Protein AF-A0A520BBQ6-F1 (afdb_monomer_lite)

Foldseek 3Di:
DVVCVVVVNPVVVVVVCVLLVQLVVLCVPACDPLLVLLLLCLLLNDVDSDDDPPPDDRDPVSSVSNVVSCVSVVDVSNPPND

pLDDT: mean 98.01, std 2.57, range [76.19, 98.88]

Structure (mmCIF, N/CA/C/O backbone):
data_AF-A0A520BBQ6-F1
#
_entry.id   AF-A0A520BBQ6-F1
#
loop_
_atom_site.group_PDB
_atom_site.id
_atom_site.type_symbol
_atom_site.label_atom_id
_atom_site.label_alt_id
_atom_site.label_comp_id
_atom_site.label_asym_id
_atom_site.label_entity_id
_atom_site.label_seq_id
_atom_site.pdbx_PDB_ins_code
_atom_site.Cartn_x
_atom_site.Cartn_y
_atom_site.Cartn_z
_atom_site.occupancy
_atom_site.B_iso_or_equiv
_atom_site.auth_seq_id
_atom_site.auth_comp_id
_atom_site.auth_asym_id
_atom_site.auth_atom_id
_atom_site.pdbx_PDB_model_num
ATOM 1 N N . ILE A 1 1 ? -10.879 1.253 9.522 1.00 98.19 1 ILE A N 1
ATOM 2 C CA . ILE A 1 1 ? -10.396 2.554 10.057 1.00 98.19 1 ILE A CA 1
ATOM 3 C C . ILE A 1 1 ? -11.494 3.608 9.936 1.00 98.19 1 ILE A C 1
ATOM 5 O O . ILE A 1 1 ? -12.105 3.921 10.947 1.00 98.19 1 ILE A O 1
ATOM 9 N N . PHE A 1 2 ? -11.809 4.093 8.726 1.00 98.25 2 PHE A N 1
ATOM 10 C CA . PHE A 1 2 ? -12.822 5.144 8.547 1.00 98.25 2 PHE A CA 1
ATOM 11 C C . PHE A 1 2 ? -14.236 4.726 8.961 1.00 98.25 2 PHE A C 1
ATOM 13 O O . PHE A 1 2 ? -14.929 5.538 9.559 1.00 98.25 2 PHE A O 1
ATOM 20 N N . ASP A 1 3 ? -14.658 3.481 8.731 1.00 98.38 3 ASP A N 1
ATOM 21 C CA . ASP A 1 3 ? -15.997 3.050 9.166 1.00 98.38 3 ASP A CA 1
ATOM 22 C C . ASP A 1 3 ? -16.157 3.108 10.692 1.00 98.38 3 ASP A C 1
ATOM 24 O O . ASP A 1 3 ? -17.187 3.549 11.188 1.00 98.38 3 ASP A O 1
ATOM 28 N N . ALA A 1 4 ? -15.128 2.700 11.445 1.00 98.44 4 ALA A N 1
ATOM 29 C CA . ALA A 1 4 ? -15.116 2.792 12.906 1.00 98.44 4 ALA A CA 1
ATOM 30 C C . ALA A 1 4 ? -15.143 4.256 13.368 1.00 98.44 4 ALA A C 1
ATOM 32 O O . ALA A 1 4 ? -15.968 4.624 14.200 1.00 98.44 4 ALA A O 1
ATOM 33 N N . PHE A 1 5 ? -14.333 5.110 12.735 1.00 98.31 5 PHE A N 1
ATOM 34 C CA . PHE A 1 5 ? -14.329 6.548 12.998 1.00 98.31 5 PHE A CA 1
ATOM 35 C C . PHE A 1 5 ? -15.710 7.192 12.784 1.00 98.31 5 PHE A C 1
ATOM 37 O O . PHE A 1 5 ? -16.190 7.897 13.666 1.00 98.31 5 PHE A O 1
ATOM 44 N N . HIS A 1 6 ? -16.388 6.913 11.663 1.00 98.44 6 HIS A N 1
ATOM 45 C CA . HIS A 1 6 ? -17.719 7.472 11.379 1.00 98.44 6 HIS A CA 1
ATOM 46 C C . HIS A 1 6 ? -18.813 6.946 12.317 1.00 98.44 6 HIS A C 1
ATOM 48 O O . HIS A 1 6 ? -19.811 7.631 12.525 1.00 98.44 6 HIS A O 1
ATOM 54 N N . ARG A 1 7 ? -18.631 5.761 12.911 1.00 98.44 7 ARG A N 1
ATOM 55 C CA . ARG A 1 7 ? -19.509 5.246 13.975 1.00 98.44 7 ARG A CA 1
ATOM 56 C C . ARG A 1 7 ? -19.199 5.830 15.361 1.00 98.44 7 ARG A C 1
ATOM 58 O O . ARG A 1 7 ? -19.894 5.494 16.312 1.00 98.44 7 ARG A O 1
ATOM 65 N N . GLY A 1 8 ? -18.174 6.676 15.491 1.00 98.50 8 GLY A N 1
ATOM 66 C CA . GLY A 1 8 ? -17.712 7.217 16.774 1.00 98.50 8 GLY A CA 1
ATOM 67 C C . GLY A 1 8 ? -16.854 6.247 17.596 1.00 98.50 8 GLY A C 1
ATOM 68 O O . GLY A 1 8 ? -16.515 6.552 18.737 1.00 98.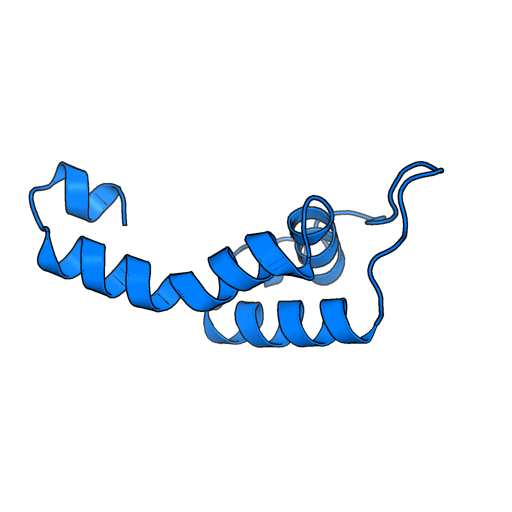50 8 GLY A O 1
ATOM 69 N N . ASP A 1 9 ? -16.472 5.099 17.033 1.00 98.56 9 ASP A N 1
ATOM 70 C CA . ASP A 1 9 ? -15.653 4.086 17.700 1.00 98.56 9 ASP A CA 1
ATOM 71 C C . ASP A 1 9 ? -14.159 4.376 17.490 1.00 98.56 9 ASP A C 1
ATOM 73 O O . ASP A 1 9 ? -13.517 3.922 16.534 1.00 98.56 9 ASP A O 1
ATOM 77 N N . ARG A 1 10 ? -13.614 5.214 18.376 1.00 98.38 10 ARG A N 1
ATOM 78 C CA . ARG A 1 10 ? -12.216 5.655 18.317 1.00 98.38 10 ARG A CA 1
ATOM 79 C C . ARG A 1 10 ? -11.231 4.509 18.556 1.00 98.38 10 ARG A C 1
ATOM 81 O O . ARG A 1 10 ? -10.210 4.463 17.871 1.00 98.38 10 ARG A O 1
ATOM 88 N N . GLU A 1 11 ? -11.511 3.621 19.504 1.00 98.69 11 GLU A N 1
ATOM 89 C CA . GLU A 1 11 ? -10.573 2.560 19.890 1.00 98.69 11 GLU A CA 1
ATOM 90 C C . GLU A 1 11 ? -10.407 1.543 18.761 1.00 98.69 11 GLU A C 1
ATOM 92 O O . GLU A 1 11 ? -9.279 1.219 18.382 1.00 98.69 11 GLU A O 1
ATOM 97 N N . GLU A 1 12 ? -11.505 1.141 18.116 1.00 98.75 12 GLU A N 1
ATOM 98 C CA . GLU A 1 12 ? -11.433 0.267 16.945 1.00 98.75 12 GLU A CA 1
ATOM 99 C C . GLU A 1 12 ? -10.731 0.957 15.765 1.00 98.75 12 GLU A C 1
ATOM 101 O O . GLU A 1 12 ? -9.945 0.339 15.040 1.00 98.75 12 GLU A O 1
ATOM 106 N N . ALA A 1 13 ? -10.947 2.263 15.566 1.00 98.81 13 ALA A N 1
ATOM 107 C CA . ALA A 1 13 ? -10.232 3.007 14.531 1.00 98.81 13 ALA A CA 1
ATOM 108 C C . ALA A 1 13 ? -8.708 2.999 14.761 1.00 98.81 13 ALA A C 1
ATOM 110 O O . ALA A 1 13 ? -7.959 2.776 13.803 1.00 98.81 13 ALA A O 1
ATOM 111 N N . VAL A 1 14 ? -8.255 3.195 16.006 1.00 98.75 14 VAL A N 1
ATOM 112 C CA . VAL A 1 14 ? -6.834 3.141 16.392 1.00 98.75 14 VAL A CA 1
ATOM 113 C C . VAL A 1 14 ? -6.273 1.730 16.225 1.00 98.75 14 VAL A C 1
ATOM 115 O O . VAL A 1 14 ? -5.199 1.580 15.640 1.00 98.75 14 VAL A O 1
ATOM 118 N N . ALA A 1 15 ? -7.002 0.698 16.657 1.00 98.75 15 ALA A N 1
ATOM 119 C CA . ALA A 1 15 ? -6.585 -0.695 16.511 1.00 98.75 15 ALA A CA 1
ATOM 120 C C . ALA A 1 15 ? -6.400 -1.082 15.034 1.00 98.75 15 ALA A C 1
ATOM 122 O O . ALA A 1 15 ? -5.351 -1.607 14.647 1.00 98.75 15 ALA A O 1
ATOM 123 N N . GLN A 1 16 ? -7.369 -0.749 14.174 1.00 98.69 16 GLN A N 1
ATOM 124 C CA . GLN A 1 16 ? -7.246 -0.997 12.737 1.00 98.69 16 GLN A CA 1
ATOM 125 C C . GLN A 1 16 ? -6.120 -0.171 12.115 1.00 98.69 16 GLN A C 1
ATOM 127 O O . GLN A 1 16 ? -5.375 -0.690 11.289 1.00 98.69 16 GLN A O 1
ATOM 132 N N . TYR A 1 17 ? -5.952 1.094 12.503 1.00 98.75 17 TYR A N 1
ATOM 133 C CA . TYR A 1 17 ? -4.848 1.898 11.986 1.00 98.75 17 TYR A CA 1
ATOM 134 C C . TYR A 1 17 ? -3.502 1.272 12.353 1.00 98.75 17 TYR A C 1
ATOM 136 O O . TYR A 1 17 ? -2.688 1.053 11.463 1.00 98.75 17 TYR A O 1
ATOM 144 N N . GLY A 1 18 ? -3.307 0.881 13.615 1.00 98.62 18 GLY A N 1
ATOM 145 C CA . GLY A 1 18 ? -2.099 0.191 14.069 1.00 98.62 18 GLY A CA 1
ATOM 146 C C . GLY A 1 18 ? -1.823 -1.103 13.300 1.00 98.62 18 GLY A C 1
ATOM 147 O O . GLY A 1 18 ? -0.682 -1.352 12.917 1.00 98.62 18 GLY A O 1
ATOM 148 N N . ARG A 1 19 ? -2.867 -1.884 12.992 1.00 98.38 19 ARG A N 1
ATOM 149 C CA . ARG A 1 19 ? -2.753 -3.096 12.166 1.00 98.38 19 ARG A CA 1
ATOM 150 C C . ARG A 1 19 ? -2.230 -2.796 10.756 1.00 98.38 19 ARG A C 1
ATOM 152 O O . ARG A 1 19 ? -1.353 -3.507 10.278 1.00 98.38 19 ARG A O 1
ATOM 159 N N . TRP A 1 20 ? -2.762 -1.774 10.086 1.00 98.69 20 TRP A N 1
ATOM 160 C CA . TRP A 1 20 ? -2.403 -1.439 8.698 1.00 98.69 20 TRP A CA 1
ATOM 161 C C . TRP A 1 20 ? -1.153 -0.558 8.574 1.00 98.69 20 TRP A C 1
ATOM 163 O O . TRP A 1 20 ? -0.540 -0.503 7.505 1.00 98.69 20 TRP A O 1
ATOM 173 N N . LEU A 1 21 ? -0.755 0.113 9.657 1.00 98.56 21 LEU A N 1
ATOM 174 C CA . LEU A 1 2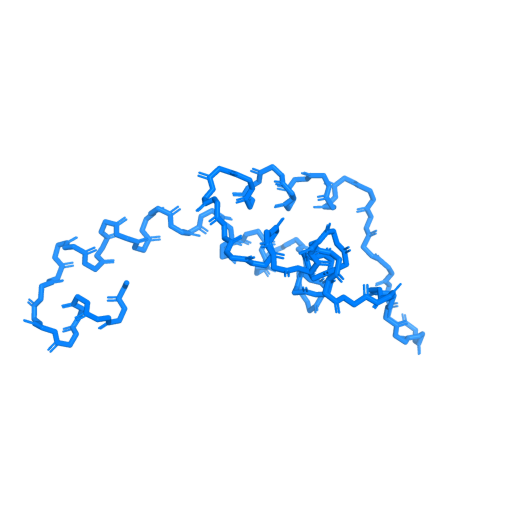1 ? 0.323 1.095 9.670 1.00 98.56 21 LEU A CA 1
ATOM 175 C C . LEU A 1 21 ? 1.656 0.580 9.106 1.00 98.56 21 LEU A C 1
ATOM 177 O O . LEU A 1 21 ? 2.295 1.346 8.390 1.00 98.56 21 LEU A O 1
ATOM 181 N N . PRO A 1 22 ? 2.093 -0.674 9.337 1.00 98.38 22 PRO A N 1
ATOM 182 C CA . PRO A 1 22 ? 3.327 -1.168 8.735 1.00 98.38 22 PRO A CA 1
ATOM 183 C C . PRO A 1 22 ? 3.304 -1.133 7.204 1.00 98.38 22 PRO A C 1
ATOM 185 O O . PRO A 1 22 ? 4.264 -0.660 6.604 1.00 98.38 22 PRO A O 1
ATOM 188 N N . LEU A 1 23 ? 2.203 -1.558 6.571 1.00 98.75 23 LEU A N 1
ATOM 189 C CA . LEU A 1 23 ? 2.065 -1.527 5.111 1.00 98.75 23 LEU A CA 1
ATOM 190 C C . LEU A 1 23 ? 1.948 -0.087 4.594 1.00 98.75 23 LEU A C 1
ATOM 192 O O . LEU A 1 23 ? 2.628 0.269 3.634 1.00 98.75 23 LEU A O 1
ATOM 196 N N . ILE A 1 24 ? 1.162 0.754 5.276 1.00 98.81 24 ILE A N 1
ATOM 197 C CA . ILE A 1 24 ? 1.023 2.186 4.956 1.00 98.81 24 ILE A CA 1
ATOM 198 C C . ILE A 1 24 ? 2.386 2.892 5.024 1.00 98.81 24 ILE A C 1
ATOM 200 O O . ILE A 1 24 ? 2.753 3.659 4.136 1.00 98.81 24 ILE A O 1
ATOM 204 N N . ASN A 1 25 ? 3.171 2.629 6.070 1.00 98.69 25 ASN A N 1
ATOM 205 C CA . ASN A 1 25 ? 4.489 3.227 6.242 1.00 98.69 25 ASN A CA 1
ATOM 206 C C . ASN A 1 25 ? 5.501 2.677 5.228 1.00 98.69 25 ASN A C 1
ATOM 208 O O . ASN A 1 25 ? 6.362 3.423 4.762 1.00 98.69 25 ASN A O 1
ATOM 212 N N . TYR A 1 26 ? 5.399 1.397 4.862 1.00 98.75 26 TYR A N 1
ATOM 213 C CA . TYR A 1 26 ? 6.258 0.805 3.841 1.00 98.75 26 TYR A CA 1
ATOM 214 C C . TYR A 1 26 ? 6.020 1.446 2.470 1.00 98.75 26 TYR A C 1
ATOM 216 O O . TYR A 1 26 ? 6.978 1.817 1.794 1.00 98.75 26 TYR A O 1
ATOM 224 N N . GLU A 1 27 ? 4.758 1.666 2.096 1.00 98.75 27 GLU A N 1
ATOM 225 C CA . GLU A 1 27 ? 4.405 2.478 0.930 1.00 98.75 27 GLU A CA 1
ATOM 226 C C . GLU A 1 27 ? 4.984 3.893 1.053 1.00 98.75 27 GLU A C 1
ATOM 228 O O . GLU A 1 27 ? 5.677 4.357 0.153 1.00 98.75 27 GLU A O 1
ATOM 233 N N . ASN A 1 28 ? 4.773 4.567 2.185 1.00 98.69 28 ASN A N 1
ATOM 234 C CA . ASN A 1 28 ? 5.198 5.955 2.368 1.00 98.69 28 ASN A CA 1
ATOM 235 C C . ASN A 1 28 ? 6.721 6.159 2.299 1.00 98.69 28 ASN A C 1
ATOM 237 O O . ASN A 1 28 ? 7.173 7.191 1.806 1.00 98.69 28 ASN A O 1
ATOM 241 N N . ARG A 1 29 ? 7.509 5.216 2.829 1.00 98.44 29 ARG A N 1
ATOM 242 C CA . ARG A 1 29 ? 8.957 5.392 3.030 1.00 98.44 29 ARG A CA 1
ATOM 243 C C . ARG A 1 29 ? 9.837 4.585 2.086 1.00 98.44 29 ARG A C 1
ATOM 245 O O . ARG A 1 29 ? 10.992 4.960 1.932 1.00 98.44 29 ARG A O 1
ATOM 252 N N . GLN A 1 30 ? 9.326 3.501 1.501 1.00 98.31 30 GLN A N 1
ATOM 253 C CA . GLN A 1 30 ? 10.119 2.576 0.683 1.00 98.31 30 GLN A CA 1
ATOM 254 C C . GLN A 1 30 ? 9.522 2.398 -0.717 1.00 98.31 30 GLN A C 1
ATOM 256 O O . GLN A 1 30 ? 10.183 2.674 -1.712 1.00 98.31 30 GLN A O 1
ATOM 261 N N . GLY A 1 31 ? 8.268 1.943 -0.806 1.00 96.88 31 GLY A N 1
ATOM 262 C CA . GLY A 1 31 ? 7.663 1.539 -2.080 1.00 96.88 31 GLY A CA 1
ATOM 263 C C . GLY A 1 31 ? 7.156 2.698 -2.946 1.00 96.88 31 GLY A C 1
ATOM 264 O O . GLY A 1 31 ? 7.096 2.582 -4.174 1.00 96.88 31 GLY A O 1
ATOM 265 N N . GLY A 1 32 ? 6.788 3.820 -2.323 1.00 97.69 32 GLY A N 1
ATOM 266 C CA . GLY A 1 32 ? 6.288 5.023 -2.980 1.00 97.69 32 GLY A CA 1
ATOM 267 C C . GLY A 1 32 ? 5.144 4.744 -3.958 1.00 97.69 32 GLY A C 1
ATOM 268 O O . GLY A 1 32 ? 4.335 3.834 -3.765 1.00 97.69 32 GLY A O 1
ATOM 269 N N . ILE A 1 33 ? 5.122 5.501 -5.058 1.00 98.00 33 ILE A N 1
ATOM 270 C CA . ILE A 1 33 ? 4.079 5.428 -6.097 1.00 98.00 33 ILE A CA 1
ATOM 271 C C . ILE A 1 33 ? 3.997 4.067 -6.808 1.00 98.00 33 ILE A C 1
ATOM 273 O O . ILE A 1 33 ? 2.990 3.767 -7.449 1.00 98.00 33 ILE A O 1
ATOM 277 N N . LEU A 1 34 ? 5.046 3.241 -6.725 1.00 98.69 34 LEU A N 1
ATOM 278 C CA . LEU A 1 34 ? 5.076 1.921 -7.358 1.00 98.69 34 LEU A CA 1
ATOM 279 C C . LEU A 1 34 ? 4.432 0.829 -6.499 1.00 98.69 34 LEU A C 1
ATOM 281 O O . LEU A 1 34 ? 4.127 -0.237 -7.030 1.00 98.69 34 LEU A O 1
ATOM 285 N N . THR A 1 35 ? 4.161 1.094 -5.218 1.00 98.88 35 THR A N 1
ATOM 286 C CA . THR A 1 35 ? 3.560 0.138 -4.272 1.00 98.88 35 THR A CA 1
ATOM 287 C C . THR A 1 35 ? 2.273 -0.478 -4.811 1.00 98.88 35 THR A C 1
ATOM 289 O O . THR A 1 35 ? 2.173 -1.699 -4.933 1.00 98.88 35 THR A O 1
ATOM 292 N N . ALA A 1 36 ? 1.305 0.358 -5.196 1.00 98.81 36 ALA A N 1
ATOM 293 C CA . ALA A 1 36 ? 0.018 -0.117 -5.694 1.00 98.81 36 ALA A CA 1
ATOM 294 C C . ALA A 1 36 ? 0.181 -1.016 -6.929 1.00 98.81 36 ALA A C 1
ATOM 296 O O . ALA A 1 36 ? -0.403 -2.096 -6.994 1.00 98.81 36 ALA A O 1
ATOM 297 N N . LYS A 1 37 ? 1.028 -0.612 -7.884 1.00 98.81 37 LYS A N 1
ATOM 298 C CA . LYS A 1 37 ? 1.269 -1.383 -9.109 1.00 98.81 37 LYS A CA 1
ATOM 299 C C . LYS A 1 37 ? 1.966 -2.711 -8.822 1.00 98.81 37 LYS A C 1
ATOM 301 O O . LYS A 1 37 ? 1.567 -3.723 -9.389 1.00 98.81 37 LYS A O 1
ATOM 306 N N . ALA A 1 38 ? 2.956 -2.722 -7.930 1.00 98.75 38 ALA A N 1
ATOM 307 C CA . ALA A 1 38 ? 3.653 -3.940 -7.531 1.00 98.75 38 ALA A CA 1
ATOM 308 C C . ALA A 1 38 ? 2.689 -4.961 -6.903 1.00 98.75 38 ALA A C 1
ATOM 310 O O . ALA A 1 38 ? 2.707 -6.131 -7.283 1.00 98.75 38 ALA A O 1
ATOM 311 N N . LEU A 1 39 ? 1.790 -4.512 -6.017 1.00 98.81 39 LEU A N 1
ATOM 312 C CA . LEU A 1 39 ? 0.759 -5.367 -5.417 1.00 98.81 39 LEU A CA 1
ATOM 313 C C . LEU A 1 39 ? -0.271 -5.852 -6.444 1.00 98.81 39 LEU A C 1
ATOM 315 O O . LEU A 1 39 ? -0.632 -7.026 -6.447 1.00 98.81 39 LEU A O 1
ATOM 319 N N . MET A 1 40 ? -0.726 -4.972 -7.338 1.00 98.81 40 MET A N 1
ATOM 320 C CA . MET A 1 40 ? -1.649 -5.337 -8.417 1.00 98.81 40 MET A CA 1
ATOM 321 C C . MET A 1 40 ? -1.033 -6.358 -9.378 1.00 98.81 40 MET A C 1
ATOM 323 O O . MET A 1 40 ? -1.721 -7.277 -9.816 1.00 98.81 40 MET A O 1
ATOM 327 N N . LYS A 1 41 ? 0.257 -6.221 -9.701 1.00 98.56 41 LYS A N 1
ATOM 328 C CA . LYS A 1 41 ? 0.975 -7.161 -10.566 1.00 98.56 41 LYS A CA 1
ATOM 329 C C . LYS A 1 41 ? 1.128 -8.525 -9.898 1.00 98.56 41 LYS A C 1
ATOM 331 O O . LYS A 1 41 ? 0.814 -9.530 -10.529 1.00 98.56 41 LYS A O 1
ATOM 336 N N . GLU A 1 42 ? 1.551 -8.559 -8.634 1.00 98.44 42 GLU A N 1
ATOM 337 C CA . GLU A 1 42 ? 1.623 -9.795 -7.837 1.00 98.44 42 GLU A CA 1
ATOM 338 C C . GLU A 1 42 ? 0.252 -10.487 -7.746 1.00 98.44 42 GLU A C 1
ATOM 340 O O . GLU A 1 42 ? 0.142 -11.708 -7.845 1.00 98.44 42 GLU A O 1
ATOM 345 N N . GLY A 1 43 ? -0.811 -9.696 -7.597 1.00 98.31 43 GLY A N 1
ATOM 346 C CA . GLY A 1 43 ? -2.190 -10.162 -7.514 1.00 98.31 43 GLY A CA 1
ATOM 347 C C . GLY A 1 43 ? -2.838 -10.588 -8.833 1.00 98.31 43 GLY A C 1
ATOM 348 O O . GLY A 1 43 ? -4.008 -10.966 -8.826 1.00 98.31 43 GLY A O 1
ATOM 349 N N . GLY A 1 44 ? -2.128 -10.492 -9.962 1.00 98.38 44 GLY A N 1
ATOM 350 C CA . GLY A 1 44 ? -2.666 -10.806 -11.292 1.00 98.38 44 GLY A CA 1
ATOM 351 C C . GLY A 1 44 ? -3.642 -9.765 -11.856 1.00 98.38 44 GLY A C 1
ATOM 352 O O . GLY A 1 44 ? -4.227 -9.985 -12.908 1.00 98.38 44 GLY A O 1
ATOM 353 N N . VAL A 1 45 ? -3.814 -8.620 -11.192 1.00 98.62 45 VAL A N 1
ATOM 354 C CA . VAL A 1 45 ? -4.751 -7.553 -11.590 1.00 98.62 45 VAL A CA 1
ATOM 355 C C . VAL A 1 45 ? -4.269 -6.815 -12.841 1.00 98.62 45 VAL A C 1
ATOM 357 O O . VAL A 1 45 ? -5.069 -6.415 -13.683 1.00 98.62 45 VAL A O 1
ATOM 360 N N . ILE A 1 46 ? -2.954 -6.608 -12.965 1.00 98.62 46 ILE A N 1
ATOM 361 C CA . ILE A 1 46 ? -2.345 -5.884 -14.088 1.00 98.62 46 ILE A CA 1
ATOM 362 C C . ILE A 1 46 ? -1.160 -6.647 -14.676 1.00 98.62 46 ILE A C 1
ATOM 364 O O . ILE A 1 46 ? -0.452 -7.383 -13.990 1.00 98.62 46 ILE A O 1
ATOM 368 N N . ALA A 1 47 ? -0.887 -6.407 -15.958 1.00 98.44 47 ALA A N 1
ATOM 369 C CA . ALA A 1 47 ? 0.207 -7.061 -16.668 1.00 98.44 47 ALA A CA 1
ATOM 370 C C . ALA A 1 47 ? 1.595 -6.452 -16.388 1.00 98.44 47 ALA A C 1
ATOM 372 O O . ALA A 1 47 ? 2.592 -7.152 -16.558 1.00 98.44 47 ALA A O 1
ATOM 373 N N . CYS A 1 48 ? 1.694 -5.190 -15.958 1.00 98.25 48 CYS A N 1
ATOM 374 C CA . CYS A 1 48 ? 2.973 -4.485 -15.821 1.00 98.25 48 CYS A CA 1
ATOM 375 C C . CYS A 1 48 ? 2.951 -3.459 -14.682 1.00 98.25 48 CYS A C 1
ATOM 377 O O . CYS A 1 48 ? 2.044 -2.629 -14.602 1.00 98.25 48 CYS A O 1
ATOM 379 N N . ASP A 1 49 ? 3.985 -3.469 -13.841 1.00 98.38 49 ASP A N 1
ATOM 380 C CA . ASP A 1 49 ? 4.173 -2.505 -12.759 1.00 98.38 49 ASP A CA 1
ATOM 381 C C . ASP A 1 49 ? 5.298 -1.487 -12.996 1.00 98.38 49 ASP A C 1
ATOM 383 O O . ASP A 1 49 ? 5.380 -0.512 -12.249 1.00 98.38 49 ASP A O 1
ATOM 387 N N . ALA A 1 50 ? 6.047 -1.588 -14.096 1.00 98.25 50 ALA A N 1
ATOM 388 C CA . ALA A 1 50 ? 7.151 -0.683 -14.417 1.00 98.25 50 ALA A CA 1
ATOM 389 C C . ALA A 1 50 ? 6.726 0.804 -14.498 1.00 98.25 50 ALA A C 1
ATOM 391 O O . ALA A 1 50 ? 5.664 1.117 -15.058 1.00 98.25 50 ALA A O 1
ATOM 392 N N . PRO A 1 51 ? 7.512 1.743 -13.946 1.00 98.25 51 PRO A N 1
ATOM 393 C CA . PRO A 1 51 ? 7.297 3.174 -14.140 1.00 98.25 51 PRO A CA 1
ATOM 394 C C . PRO A 1 51 ? 7.564 3.605 -15.589 1.00 98.25 51 PRO A C 1
ATOM 396 O O . PRO A 1 51 ? 8.041 2.839 -16.422 1.00 98.25 51 PRO A O 1
ATOM 399 N N . ARG A 1 52 ? 7.299 4.882 -15.885 1.00 98.50 52 ARG A N 1
ATOM 400 C CA . ARG A 1 52 ? 7.872 5.537 -17.068 1.00 98.50 52 ARG A CA 1
ATOM 401 C C . ARG A 1 52 ? 9.227 6.151 -16.710 1.00 98.50 52 ARG A C 1
ATOM 403 O O . ARG A 1 52 ? 9.343 6.827 -15.689 1.00 98.50 52 ARG A O 1
ATOM 410 N N . HIS A 1 53 ? 10.220 5.968 -17.578 1.00 96.81 53 HIS A N 1
ATOM 411 C CA . HIS A 1 53 ? 11.521 6.634 -17.476 1.00 96.81 53 HIS A CA 1
ATOM 412 C C . HIS A 1 53 ? 11.354 8.171 -17.448 1.00 96.81 53 HIS A C 1
ATOM 414 O O . HIS A 1 53 ? 10.507 8.686 -18.187 1.00 96.81 53 HIS A O 1
ATOM 420 N N . PRO A 1 54 ? 12.134 8.919 -16.637 1.00 97.19 54 PRO A N 1
ATOM 421 C CA . PRO A 1 54 ? 13.317 8.497 -15.869 1.00 97.19 54 PRO A CA 1
ATOM 422 C C . PRO A 1 54 ? 13.041 8.026 -14.436 1.00 97.19 54 PRO A C 1
ATOM 424 O O . PRO A 1 54 ? 13.966 7.953 -13.632 1.00 97.19 54 PRO A O 1
ATOM 427 N N . PHE A 1 55 ? 11.789 7.735 -14.077 1.00 97.88 55 PHE A N 1
ATOM 428 C CA . PHE A 1 55 ? 11.490 7.309 -12.714 1.00 97.88 55 PHE A CA 1
ATOM 429 C C . PHE A 1 55 ? 12.093 5.914 -12.437 1.00 97.88 55 PHE A C 1
ATOM 431 O O . PHE A 1 55 ? 11.925 5.020 -13.272 1.00 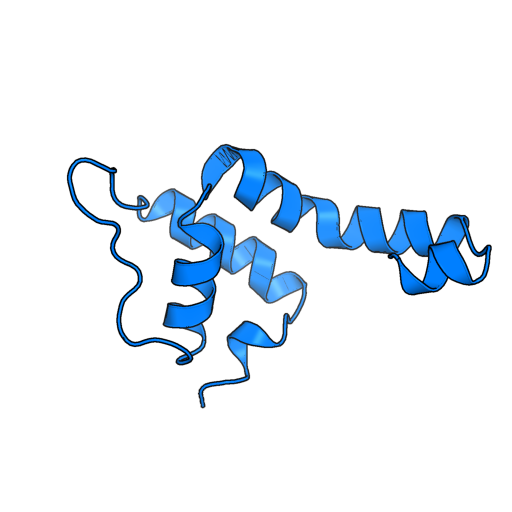97.88 55 PHE A O 1
ATOM 438 N N . PRO A 1 56 ? 12.793 5.715 -11.305 1.00 96.81 56 PRO A N 1
ATOM 439 C CA . PRO A 1 56 ? 13.502 4.471 -11.024 1.00 96.81 56 PRO A CA 1
ATOM 440 C C . PRO A 1 56 ? 12.543 3.309 -10.763 1.00 96.81 56 PRO A C 1
ATOM 442 O O . PRO A 1 56 ? 11.451 3.484 -10.220 1.00 96.81 56 PRO A O 1
ATOM 445 N N . GLU A 1 57 ? 12.977 2.106 -11.124 1.00 97.75 57 GLU A N 1
ATOM 446 C CA . GLU A 1 57 ? 12.264 0.877 -10.785 1.00 97.75 57 GLU A CA 1
ATOM 447 C C . GLU A 1 57 ? 12.344 0.571 -9.282 1.00 97.75 57 GLU A C 1
ATOM 449 O O . GLU A 1 57 ? 13.246 1.019 -8.572 1.00 97.75 57 GLU A O 1
ATOM 454 N N . MET A 1 58 ? 11.389 -0.221 -8.789 1.00 98.19 58 MET A N 1
ATOM 455 C CA . MET A 1 58 ? 11.416 -0.729 -7.418 1.00 98.19 58 MET A CA 1
ATOM 456 C C . MET A 1 58 ? 12.498 -1.803 -7.286 1.00 98.19 58 MET A C 1
ATOM 458 O O . MET A 1 58 ? 12.476 -2.786 -8.030 1.00 98.19 58 MET A O 1
ATOM 462 N N . THR A 1 59 ? 13.402 -1.655 -6.314 1.00 98.31 59 THR A N 1
ATOM 463 C CA . THR A 1 59 ? 14.449 -2.660 -6.083 1.00 98.31 59 THR A CA 1
ATOM 464 C C . THR A 1 59 ? 13.856 -3.984 -5.573 1.00 98.31 59 THR A C 1
ATOM 466 O O . THR A 1 59 ? 12.776 -3.988 -4.963 1.00 98.31 59 THR A O 1
ATOM 469 N N . PRO A 1 60 ? 14.543 -5.123 -5.785 1.00 98.38 60 PRO A N 1
ATOM 470 C CA . PRO A 1 60 ? 14.085 -6.423 -5.295 1.00 98.38 60 PRO A CA 1
ATOM 471 C C . PRO A 1 60 ? 13.850 -6.465 -3.778 1.00 98.38 60 PRO A C 1
ATOM 473 O O . PRO A 1 60 ? 12.887 -7.080 -3.323 1.00 98.38 60 PRO A O 1
ATOM 476 N N . GLU A 1 61 ? 14.681 -5.775 -2.996 1.00 98.50 61 GLU A N 1
ATOM 477 C CA . GLU A 1 61 ? 14.600 -5.738 -1.531 1.00 98.50 61 GLU A CA 1
ATOM 478 C C . GLU A 1 61 ? 13.348 -4.991 -1.065 1.00 98.50 61 GLU A C 1
ATOM 480 O O . GLU A 1 61 ? 12.622 -5.476 -0.193 1.00 98.50 61 GLU A O 1
ATOM 485 N N . VAL A 1 62 ? 13.054 -3.843 -1.691 1.00 98.56 62 VAL A N 1
ATOM 486 C CA . VAL A 1 62 ? 11.836 -3.072 -1.411 1.00 98.56 62 VAL A CA 1
ATOM 487 C C . VAL A 1 62 ? 10.598 -3.885 -1.785 1.00 98.56 62 VAL A C 1
ATOM 489 O O . VAL A 1 62 ? 9.635 -3.959 -1.022 1.00 98.56 62 VAL A O 1
ATOM 492 N N . ARG A 1 63 ? 10.621 -4.569 -2.932 1.00 98.62 63 ARG A N 1
ATOM 493 C CA . ARG A 1 63 ? 9.510 -5.436 -3.341 1.00 98.62 63 ARG A CA 1
ATOM 494 C C . ARG A 1 63 ? 9.279 -6.573 -2.348 1.00 98.62 63 ARG A C 1
ATOM 496 O O . ARG A 1 63 ? 8.135 -6.833 -1.982 1.00 98.62 63 ARG A O 1
ATOM 503 N N . ALA A 1 64 ? 10.339 -7.243 -1.905 1.00 98.62 64 ALA A N 1
ATOM 504 C CA . ALA A 1 64 ? 10.231 -8.352 -0.964 1.00 98.62 64 ALA A CA 1
ATOM 505 C C . ALA A 1 64 ? 9.615 -7.907 0.372 1.00 98.62 64 ALA A C 1
ATOM 507 O O . ALA A 1 64 ? 8.684 -8.552 0.858 1.00 98.62 64 ALA A O 1
ATOM 508 N N . GLY A 1 65 ? 10.070 -6.780 0.932 1.00 98.50 65 GLY A N 1
ATOM 509 C CA . GLY A 1 65 ? 9.508 -6.245 2.175 1.00 98.50 65 GLY A CA 1
ATOM 510 C C . GLY A 1 65 ? 8.063 -5.760 2.025 1.00 98.50 65 GLY A C 1
ATOM 511 O O . GLY A 1 65 ? 7.247 -5.998 2.917 1.00 98.50 65 GLY A O 1
ATOM 512 N N . LEU A 1 66 ? 7.711 -5.168 0.878 1.00 98.75 66 LEU A N 1
ATOM 513 C CA . LEU A 1 66 ? 6.329 -4.796 0.566 1.00 98.75 66 LEU A CA 1
ATOM 514 C C . LEU A 1 66 ? 5.407 -6.023 0.564 1.00 98.75 66 LEU A C 1
ATOM 516 O O . LEU A 1 66 ? 4.333 -5.997 1.168 1.00 98.75 66 LEU A O 1
ATOM 520 N N . LEU A 1 67 ? 5.824 -7.104 -0.101 1.00 98.56 67 LEU A N 1
ATOM 521 C CA . LEU A 1 67 ? 5.037 -8.333 -0.179 1.00 98.56 67 LEU A CA 1
ATOM 522 C C . LEU A 1 67 ? 4.929 -9.047 1.173 1.00 98.56 67 LEU A C 1
ATOM 524 O O . LEU A 1 67 ? 3.862 -9.582 1.474 1.00 98.56 67 LEU A O 1
ATOM 528 N N . ASP A 1 68 ? 5.977 -9.030 2.004 1.00 98.38 68 ASP A N 1
ATOM 529 C CA . ASP A 1 68 ? 5.902 -9.546 3.379 1.00 98.38 68 ASP A CA 1
ATOM 530 C C . ASP A 1 68 ? 4.864 -8.774 4.208 1.00 98.38 68 ASP A C 1
ATOM 532 O O . ASP A 1 68 ? 3.959 -9.378 4.791 1.00 98.38 68 ASP A O 1
ATOM 536 N N . ALA A 1 69 ? 4.932 -7.438 4.198 1.00 98.19 69 ALA A N 1
ATOM 537 C CA . ALA A 1 69 ? 3.986 -6.589 4.920 1.00 98.19 69 ALA A CA 1
ATOM 538 C C . ALA A 1 69 ? 2.542 -6.797 4.433 1.00 98.19 69 ALA A C 1
ATOM 540 O O . ALA A 1 69 ? 1.620 -6.897 5.2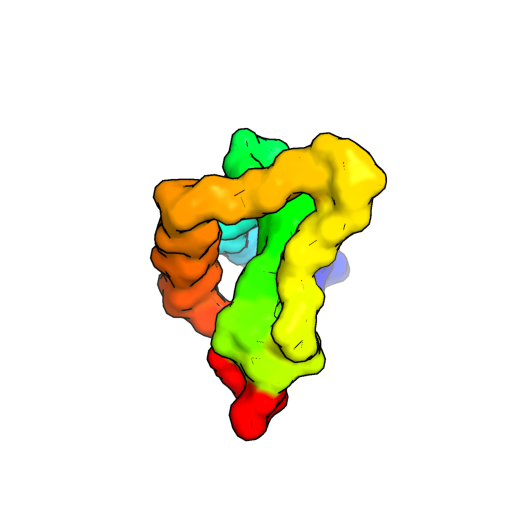44 1.00 98.19 69 ALA A O 1
ATOM 541 N N . ALA A 1 70 ? 2.341 -6.907 3.117 1.00 98.56 70 ALA A N 1
ATOM 542 C CA . ALA A 1 70 ? 1.022 -7.101 2.529 1.00 98.56 70 ALA A CA 1
ATOM 543 C C . ALA A 1 70 ? 0.428 -8.479 2.857 1.00 98.56 70 ALA A C 1
ATOM 545 O O . ALA A 1 70 ? -0.726 -8.557 3.271 1.00 98.56 70 ALA A O 1
ATOM 546 N N . ARG A 1 71 ? 1.193 -9.572 2.737 1.00 98.12 71 ARG A N 1
ATOM 547 C CA . ARG A 1 71 ? 0.679 -10.936 2.976 1.00 98.12 71 ARG A CA 1
ATOM 548 C C . ARG A 1 71 ? 0.191 -11.153 4.411 1.00 98.12 71 ARG A C 1
ATOM 550 O O . ARG A 1 71 ? -0.763 -11.896 4.609 1.00 98.12 71 ARG A O 1
ATOM 557 N N . ARG A 1 72 ? 0.764 -10.456 5.400 1.00 97.62 72 ARG A N 1
ATOM 558 C CA . ARG A 1 72 ? 0.296 -10.482 6.804 1.00 97.62 72 ARG A CA 1
ATOM 559 C C . ARG A 1 72 ? -1.104 -9.886 6.997 1.00 97.62 72 ARG A C 1
ATOM 561 O O . ARG A 1 72 ? -1.731 -10.123 8.027 1.00 97.62 72 ARG A O 1
ATOM 568 N N . LEU A 1 73 ? -1.581 -9.089 6.040 1.00 98.31 73 LEU A N 1
ATOM 569 C CA . LEU A 1 73 ? -2.855 -8.371 6.116 1.00 98.31 73 LEU A CA 1
ATOM 570 C C . LEU A 1 73 ? -3.957 -8.977 5.239 1.00 98.31 73 LEU A C 1
ATOM 572 O O . LEU A 1 73 ? -5.103 -8.556 5.378 1.00 98.31 73 LEU A O 1
ATOM 576 N N . ASP A 1 74 ? -3.623 -9.944 4.378 1.00 97.62 74 ASP A N 1
ATOM 577 C CA . ASP A 1 74 ? -4.531 -10.550 3.389 1.00 97.62 74 ASP A CA 1
ATOM 578 C C . ASP A 1 74 ? -5.384 -9.518 2.600 1.00 97.62 74 ASP A C 1
ATOM 580 O O . ASP A 1 74 ? -6.621 -9.570 2.592 1.00 97.62 74 ASP A O 1
ATOM 584 N N . PRO A 1 75 ? -4.763 -8.510 1.950 1.00 98.31 75 PRO A N 1
ATOM 585 C CA . PRO A 1 75 ? -5.501 -7.520 1.184 1.00 98.31 75 PRO A CA 1
ATOM 586 C C . PRO A 1 75 ? -6.097 -8.147 -0.080 1.00 98.31 75 PRO A C 1
ATOM 588 O O . PRO A 1 75 ? -5.455 -8.944 -0.766 1.00 98.31 75 PRO A O 1
ATOM 591 N N . LEU A 1 76 ? -7.300 -7.695 -0.450 1.00 98.56 76 LEU A N 1
ATOM 592 C CA . LEU A 1 76 ? -8.045 -8.183 -1.618 1.00 98.56 76 LEU A CA 1
ATOM 593 C C . LEU A 1 76 ? -7.198 -8.246 -2.898 1.00 98.56 76 LEU A C 1
ATOM 595 O O . LEU A 1 76 ? -7.330 -9.193 -3.666 1.00 98.56 76 LEU A O 1
ATOM 599 N N . VAL A 1 77 ? -6.317 -7.262 -3.111 1.00 98.62 77 VAL A N 1
ATOM 600 C CA . VAL A 1 77 ? -5.481 -7.159 -4.314 1.00 98.62 77 VAL A CA 1
ATOM 601 C C . VAL A 1 77 ? -4.680 -8.435 -4.600 1.00 98.62 77 VAL A C 1
ATOM 603 O O . VAL A 1 77 ? -4.514 -8.771 -5.763 1.00 98.62 77 VAL A O 1
ATOM 606 N N . LEU A 1 78 ? -4.259 -9.194 -3.579 1.00 98.38 78 LEU A N 1
ATOM 607 C CA . LEU A 1 78 ? -3.458 -10.418 -3.748 1.00 98.38 78 LEU A CA 1
ATOM 608 C C . LEU A 1 78 ? -4.286 -11.671 -4.089 1.00 98.38 78 LEU A C 1
ATOM 610 O O . LEU A 1 78 ? -3.720 -12.733 -4.348 1.00 98.38 78 LEU A O 1
ATOM 614 N N . ARG A 1 79 ? -5.616 -11.555 -4.097 1.00 97.31 79 ARG A N 1
ATOM 615 C CA . ARG A 1 79 ? -6.564 -12.654 -4.339 1.00 97.31 79 ARG A CA 1
ATOM 616 C C . ARG A 1 79 ? -7.700 -12.266 -5.290 1.00 97.31 79 ARG A C 1
ATOM 618 O O . ARG A 1 79 ? -8.774 -12.854 -5.221 1.00 97.31 79 ARG A O 1
ATOM 625 N N . TRP A 1 80 ? -7.482 -11.249 -6.127 1.00 97.44 80 TRP A N 1
ATOM 626 C CA . TRP A 1 80 ? -8.509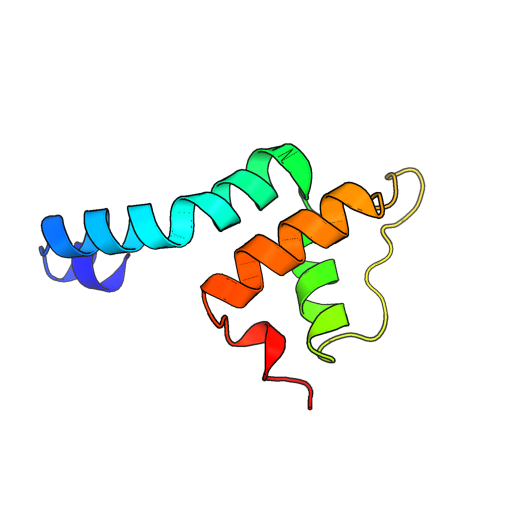 -10.717 -7.029 1.00 97.44 80 TRP A CA 1
ATOM 627 C C . TRP A 1 80 ? -8.337 -11.145 -8.487 1.00 97.44 80 TRP A C 1
ATOM 629 O O . TRP A 1 80 ? -9.313 -11.528 -9.114 1.00 97.44 80 TRP A O 1
ATOM 639 N N . GLY A 1 81 ? -7.122 -11.068 -9.040 1.00 91.69 81 GLY A N 1
ATOM 640 C CA . GLY A 1 81 ? -6.874 -11.290 -10.472 1.00 91.69 81 GLY A CA 1
ATOM 641 C C . GLY A 1 81 ? -6.622 -12.746 -10.871 1.00 91.69 81 GLY A C 1
ATOM 642 O O . GLY A 1 81 ? -6.086 -12.983 -11.950 1.00 91.69 81 GLY A O 1
ATOM 643 N N . ARG A 1 82 ? -6.936 -13.700 -9.990 1.00 76.19 82 ARG A N 1
ATOM 644 C CA . ARG A 1 82 ? -6.884 -15.138 -10.279 1.00 76.19 82 ARG A CA 1
ATOM 645 C C . ARG A 1 82 ? -8.268 -15.652 -10.626 1.00 76.19 82 ARG A C 1
ATOM 647 O O . ARG A 1 82 ? -9.224 -15.188 -9.969 1.00 76.19 82 ARG A O 1
#

Sequence (82 aa):
IFDAFHRGDREEAVAQYGRWLPLINYENRQGGILTAKALMKEGGVIACDAPRHPFPEMTPEVRAGLLDAARRLDPLVLRWGR

Secondary structure (DSSP, 8-state):
-HHHHHTT-HHHHHHHHHHHHHHHHHIIIIIGGGHHHHHHHHTTS-S-----TTSPPPPHHHHHHHHHHHHTT--GGGGT--

Radius of gyration: 14.51 Å; chains: 1; bounding box: 34×24×37 Å

=== Feature glossary ===
A reading guide for the features in this record.

Start from the sequence.

  · Sequence gives the chain of amino acids in standard one-letter code (A=alanine, C=cysteine, …, Y=tyrosine), read N→C. It is the only feature that is directly encoded by the gene; all structural features are derived from the folded form of this sequence.

Fold it, and you get atomic coordinates and the backbone conformation that goes with them.

  · Structure coordinates are given as an mmCIF _atom_site loop: one row per atom with element, residue name, chain id, sequence number, and x/y/z position in Å. Only the four main-chain atoms per residue are included here; side chains are omitted to keep the record compact.

  · Backbone dihedral angles. Every residue except chain termini has a φ (preceding-C → N → Cα → C) and a ψ (N → Cα → C → next-N). They are reported in degrees following the IUPAC sign convention. Secondary structure is essentially a statement about which (φ, ψ) basin each residue occupies.

  · Eight-state secondary structure (DSSP): H is the canonical α-helix, G the tighter 3₁₀-helix, I the wider π-helix; E/B are β-structure, T and S are turns and bends, and '-' is everything else. DSSP derives these from the pattern of main-chain N–H···O=C hydrogen bonds, not from the sequence.

  · SS3 is a coarse helix/strand/coil call (letters a/b/c) made by the P-SEA algorithm from inter-Cα distances and dihedrals. It is less detailed than DSSP but needs only Cα positions.

Summarize the fold with a handful of shape descriptors and a per-residue structural alphabet.

  · Radius of gyration (Rg) is the root-mean-square distance of Cα atoms from their centroid — a single number for overall size and compactness. A globular domain of N residues has Rg ≈ 2.2·N^0.38 Å; an extended or disordered chain has a much larger Rg. The Cα contact count is 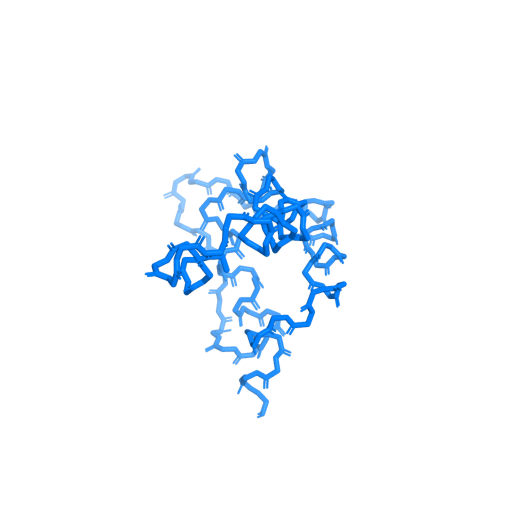the number of residue pairs whose Cα atoms are within 8 Å and are more than four positions apart in sequence — a standard proxy for tertiary packing density. The bounding box is the smallest axis-aligned box enclosing all Cα atoms.

  · 3Di is Foldseek's structural alphabet. Each residue is assigned one of twenty discrete states based on how its Cα sits relative to its spatial (not sequential) neighbors. Aligning 3Di strings finds structural homologs roughly as well as full 3D superposition, but orders of magnitude faster.

  · Solvent-accessible surface area (SASA) is the area in Å² traced out by the centre of a 1.4 Å probe sphere (a water molecule) rolled over the protein's van der Waals surface (Shrake–Rupley / Lee–Richards construction). Buried residues have near-zero SASA; fully exposed residues can exceed 200 Å². The total SASA scales roughly with the number of surface residues.

Ask how reliable the model is.

  · For AlphaFold models, the B-factor field carries pLDDT — the model's own estimate of local accuracy on a 0–100 scale. Regions with pLDDT<50 should be treated as essentially unmodeled; they often correspond to intrinsically disordered segments.

  · For experimental (PDB) structures, the B-factor (temperature factor) quantifies the positional spread of each atom in the crystal — a combination of thermal vibration and static disorder — in units of Å². High B-factors mark flexible loops or poorly resolved regions; low B-factors mark the rigid, well-ordered core.

  · Predicted Aligned Error (PAE) is an AlphaFold confidence matrix: entry (i, j) is the expected error in the position of residue j, in ångströms, when the prediction is superimposed on the true structure at residue i. Low PAE within a block of residues means that block is internally rigid and well-predicted; high PAE between two blocks means their relative placement is uncertain even if each block individually is confident.

Place it in context: what it resembles, what it is annotated as, and how it looks.

  · Structural nearest neighbors (via Foldseek easy-search vs the PDB). Reported per hit: target PDB id, E-value, and alignment TM-score. A TM-score above ~0.5 is the conventional threshold for 'same fold'.

  · Functional annotations link the protein to curated databases. InterPro entries identify conserved domains and families by matching the sequence against member-database signatures (Pfam, PROSITE, CDD, …). Gene Ontology (GO) terms describe molecular function, biological process, and cellular component in a controlled vocabulary. CATH places the structure in a hierarchical fold classification (Class/Architecture/Topology/Homologous-superfamily). The organism is the source species.

  · The contact map is a binary N×N matrix image: pixel (i, j) is dark where Cα_i and Cα_j are within 8 Å and |i−j|>4. Because the |i−j|>4 filter removes local helical contacts, off-diagonal stripes parallel to the main diagonal indicate parallel β-sheets; stripes perpendicular to it indicate antiparallel β-sheets. The Ramachandran plot scatters every residue's (φ, ψ) pair against the sterically allowed regions. The PAE heatmap renders the predicted-aligned-error matrix.

  · Six rendered views show the 3D structure from the faces of a cube — i.e. along ±x, ±y, ±z. Rendering representation is drawn randomly per protein from cartoon (secondary-structure ribbons), sticks (backbone bonds), or molecular surface; coloring is either N→C rainbow (blue at the N-terminus through red at the C-terminus) or one color per chain.